Protein AF-A0A9P5AX80-F1 (afdb_monomer_lite)

Radius of gyration: 30.63 Å; chains: 1; bounding box: 39×34×109 Å

pLDDT: mean 76.43, std 23.99, range [33.34, 97.88]

Sequence (107 aa):
MQADEEVGKVAQQTPIAVGKALELFMIQLVTKSADVAKEKGSKRVTAPMLKHVVEADEQWDFLRDIVGRVENEKEGSRSKAKQESSSEEEIEEPKKITRGGRRKKAQ

InterPro domains:
  IPR003958 Transcription factor CBF/NF-Y/archaeal histone domain [PF00808] (1-53)
  IPR009072 Histone-fold [G3DSA:1.10.20.10] (1-69)
  IPR009072 Histone-fold [SSF47113] (1-69)
  IPR050568 Transcription/DNA replication regulator [PTHR10252] (1-85)

Secondary structure (DSSP, 8-state):
-TTSTT-----TTHHHHHHHHHHHHHHHHHHHHHHHHHHTT-SS--HHHHHHHHHH-GGGGGGHHHHTTSPPP-TT-------------------------------

Foldseek 3Di:
DVVDPPDDDDDPCVVVVVVVVVVVVVVVLVVQQVVLCVVVVHPDRDLLSSQVVLVVDVVNVVCNVVSVPPDHPPPPPPPDPDDDDPDDDDDDDDDDDDDDDDDDDDD

Structure (mmCIF, N/CA/C/O backbone):
data_AF-A0A9P5AX80-F1
#
_entry.id   AF-A0A9P5AX80-F1
#
loop_
_atom_site.group_PDB
_atom_site.id
_atom_site.type_symbol
_atom_site.label_atom_id
_atom_site.label_alt_id
_atom_site.label_comp_id
_atom_site.label_asym_id
_atom_site.label_entity_id
_atom_site.label_seq_id
_atom_site.pdbx_PDB_ins_code
_atom_site.Cartn_x
_atom_site.Cartn_y
_atom_site.Cartn_z
_atom_site.occupancy
_atom_site.B_iso_or_equiv
_atom_site.auth_seq_id
_atom_site.auth_comp_id
_atom_site.auth_asym_id
_atom_site.auth_atom_id
_atom_site.pdbx_PDB_model_num
ATOM 1 N N . MET A 1 1 ? 12.533 -9.379 -10.166 1.00 65.12 1 MET A N 1
ATOM 2 C CA . MET A 1 1 ? 12.874 -8.891 -11.518 1.00 65.12 1 MET A CA 1
ATOM 3 C C . MET A 1 1 ? 13.641 -9.949 -12.291 1.00 65.12 1 MET A C 1
ATOM 5 O O . MET A 1 1 ? 13.025 -10.537 -13.141 1.00 65.12 1 MET A O 1
ATOM 9 N N . GLN A 1 2 ? 14.897 -10.297 -11.982 1.00 72.25 2 GLN A N 1
ATOM 10 C CA . GLN A 1 2 ? 15.606 -11.338 -12.766 1.00 72.25 2 GLN A CA 1
ATOM 11 C C . GLN A 1 2 ? 15.152 -12.792 -12.526 1.00 72.25 2 GLN A C 1
ATOM 13 O O . GLN A 1 2 ? 15.578 -13.684 -13.245 1.00 72.25 2 GLN A O 1
ATOM 18 N N . ALA A 1 3 ? 14.317 -13.037 -11.512 1.00 70.50 3 ALA A N 1
ATOM 19 C CA . ALA A 1 3 ? 13.665 -14.333 -11.298 1.00 70.50 3 ALA A CA 1
ATOM 20 C C . ALA A 1 3 ? 12.413 -14.529 -12.176 1.00 70.50 3 ALA A C 1
ATOM 22 O O . ALA A 1 3 ? 11.794 -15.584 -12.121 1.00 70.50 3 ALA A O 1
ATOM 23 N N . ASP A 1 4 ? 12.020 -13.495 -12.919 1.00 77.25 4 ASP A N 1
ATOM 24 C CA . ASP A 1 4 ? 10.947 -13.546 -13.901 1.00 77.25 4 ASP A CA 1
ATOM 25 C C . ASP A 1 4 ? 11.581 -13.874 -15.257 1.00 77.25 4 ASP A C 1
ATOM 27 O O . ASP A 1 4 ? 12.477 -13.154 -15.710 1.00 77.25 4 ASP A O 1
ATOM 31 N N . GLU A 1 5 ? 11.166 -14.989 -15.859 1.00 74.69 5 GLU A N 1
ATOM 32 C CA . GLU A 1 5 ? 11.746 -15.516 -17.100 1.00 74.69 5 GLU A CA 1
ATOM 33 C C . GLU A 1 5 ? 11.559 -14.556 -18.289 1.00 74.69 5 GLU A C 1
ATOM 35 O O . GLU A 1 5 ? 12.311 -14.630 -19.262 1.00 74.69 5 GLU A O 1
ATOM 40 N N . GLU A 1 6 ? 10.626 -13.601 -18.193 1.00 72.44 6 GLU A N 1
ATOM 41 C CA . GLU A 1 6 ? 10.378 -12.586 -19.221 1.00 72.44 6 GLU A CA 1
ATOM 42 C C . GLU A 1 6 ? 11.305 -11.359 -19.105 1.00 72.44 6 GLU A C 1
ATOM 44 O O . GLU A 1 6 ? 11.347 -10.503 -19.997 1.00 72.44 6 GLU A O 1
ATOM 49 N N . VAL A 1 7 ? 12.093 -11.244 -18.030 1.00 74.94 7 VAL A N 1
ATOM 50 C CA . VAL A 1 7 ? 12.953 -10.076 -17.796 1.00 74.94 7 VAL A CA 1
ATOM 51 C C . VAL A 1 7 ? 14.323 -10.256 -18.456 1.00 74.94 7 VAL A C 1
ATOM 53 O O . VAL A 1 7 ? 15.207 -10.951 -17.960 1.00 74.94 7 VAL A O 1
ATOM 56 N N . GLY A 1 8 ? 14.520 -9.554 -19.576 1.00 80.06 8 GLY A N 1
ATOM 57 C CA . GLY A 1 8 ? 15.796 -9.473 -20.294 1.00 80.06 8 GLY A CA 1
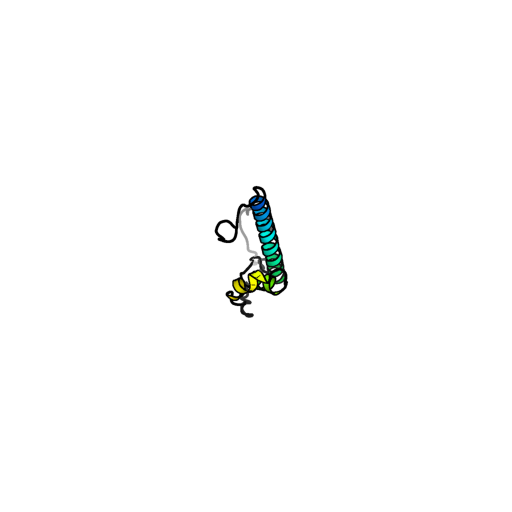ATOM 58 C C . GLY A 1 8 ? 16.859 -8.588 -19.618 1.00 80.06 8 GLY A C 1
ATOM 59 O O . GLY A 1 8 ? 16.860 -8.347 -18.410 1.00 80.06 8 GLY A O 1
ATOM 60 N N . LYS A 1 9 ? 17.807 -8.063 -20.411 1.00 83.12 9 LYS A N 1
ATOM 61 C CA . LYS A 1 9 ? 18.862 -7.167 -19.900 1.00 83.12 9 LYS A CA 1
ATOM 62 C C . LYS A 1 9 ? 18.249 -5.872 -19.351 1.00 83.12 9 LYS A C 1
ATOM 64 O O . LYS A 1 9 ? 17.754 -5.044 -20.108 1.00 83.12 9 LYS A O 1
ATOM 69 N N . VAL A 1 10 ? 18.334 -5.686 -18.038 1.00 83.00 10 VAL A N 1
ATOM 70 C CA . VAL A 1 10 ? 17.896 -4.471 -17.338 1.00 83.00 10 VAL A CA 1
ATOM 71 C C . VAL A 1 10 ? 19.003 -3.420 -17.295 1.00 83.00 10 VAL A C 1
ATOM 73 O O . VAL A 1 10 ? 20.182 -3.742 -17.129 1.00 83.00 10 VAL A O 1
ATOM 76 N N . ALA A 1 11 ? 18.622 -2.148 -17.422 1.00 87.62 11 ALA A N 1
ATOM 77 C CA . ALA A 1 11 ? 19.544 -1.036 -17.228 1.00 87.62 11 ALA A CA 1
ATOM 78 C C . ALA A 1 11 ? 20.051 -1.008 -15.776 1.00 87.62 11 ALA A C 1
ATOM 80 O O . ALA A 1 11 ? 19.312 -1.323 -14.842 1.00 87.62 11 ALA A O 1
ATOM 81 N N . GLN A 1 12 ? 21.297 -0.570 -15.564 1.00 86.38 12 GLN A N 1
ATOM 82 C CA . GLN A 1 12 ? 21.897 -0.531 -14.221 1.00 86.38 12 GLN A CA 1
ATOM 83 C C . GLN A 1 12 ? 21.116 0.331 -13.218 1.00 86.38 12 GLN A C 1
ATOM 85 O O . GLN A 1 12 ? 21.149 0.050 -12.026 1.00 86.38 12 GLN A O 1
ATOM 90 N N . GLN A 1 13 ? 20.405 1.361 -13.683 1.00 90.31 13 GLN A N 1
ATOM 91 C CA . GLN A 1 13 ? 19.616 2.242 -12.815 1.00 90.31 13 GLN A CA 1
ATOM 92 C C . GLN A 1 13 ? 18.268 1.638 -12.395 1.00 90.31 13 GLN A C 1
ATOM 94 O O . GLN A 1 13 ? 17.675 2.079 -11.412 1.00 90.31 13 GLN A O 1
ATOM 99 N N . THR A 1 14 ? 17.778 0.612 -13.099 1.00 90.88 14 THR A N 1
ATOM 100 C CA . THR A 1 14 ? 16.455 0.021 -12.852 1.00 90.88 14 THR A CA 1
ATOM 101 C C . THR A 1 14 ? 16.305 -0.532 -11.428 1.00 90.88 14 THR A C 1
ATOM 103 O O . THR A 1 14 ? 15.325 -0.176 -10.775 1.00 90.88 14 THR A O 1
ATOM 106 N N . PRO A 1 15 ? 17.250 -1.321 -10.874 1.00 89.88 15 PRO A N 1
ATOM 107 C CA . PRO A 1 15 ? 17.127 -1.820 -9.503 1.00 89.88 15 PRO A CA 1
ATOM 108 C C . PRO A 1 15 ? 17.102 -0.703 -8.454 1.00 89.88 15 PRO A C 1
ATOM 110 O O . PRO A 1 15 ? 16.387 -0.814 -7.462 1.00 89.88 15 PRO A O 1
ATOM 113 N N . ILE A 1 16 ? 17.846 0.385 -8.685 1.00 91.31 16 ILE A N 1
ATOM 114 C CA . ILE A 1 16 ? 17.917 1.529 -7.766 1.00 91.31 16 ILE A CA 1
ATOM 115 C C . ILE A 1 16 ? 16.563 2.242 -7.718 1.00 91.31 16 ILE A C 1
ATOM 117 O O . ILE A 1 16 ? 16.017 2.475 -6.638 1.00 91.31 16 ILE A O 1
ATOM 121 N N . ALA A 1 17 ? 15.989 2.536 -8.887 1.00 94.12 17 ALA A N 1
ATOM 122 C CA . ALA A 1 17 ? 14.685 3.180 -8.985 1.00 94.12 17 ALA A CA 1
ATOM 123 C C . ALA A 1 17 ? 13.569 2.316 -8.377 1.00 94.12 17 ALA A C 1
ATOM 125 O O . ALA A 1 17 ? 12.752 2.820 -7.609 1.00 94.12 17 ALA A O 1
ATOM 126 N N . VAL A 1 18 ? 13.568 1.008 -8.658 1.00 94.12 18 VAL A N 1
ATOM 127 C CA . VAL A 1 18 ? 12.590 0.069 -8.087 1.00 94.12 18 VAL A CA 1
ATOM 128 C C . VAL A 1 18 ? 12.740 -0.027 -6.570 1.00 94.12 18 VAL A C 1
ATOM 130 O O . VAL A 1 18 ? 11.738 0.011 -5.861 1.00 94.12 18 VAL A O 1
ATOM 133 N N . GLY A 1 19 ? 13.970 -0.072 -6.050 1.00 95.88 19 GLY A N 1
ATOM 134 C CA . GLY A 1 19 ? 14.222 -0.041 -4.609 1.00 95.88 19 GLY A CA 1
ATOM 135 C C . GLY A 1 19 ? 13.639 1.208 -3.946 1.00 95.88 19 GLY A C 1
ATOM 136 O O . GLY A 1 19 ? 12.954 1.104 -2.929 1.00 95.88 19 GLY A O 1
ATOM 137 N N . LYS A 1 20 ? 13.822 2.383 -4.562 1.00 97.25 20 LYS A N 1
ATOM 138 C CA . LYS A 1 20 ? 13.247 3.627 -4.036 1.00 97.25 20 LYS A CA 1
ATOM 139 C C . LYS A 1 20 ? 11.723 3.663 -4.139 1.00 97.25 20 LYS A C 1
ATOM 141 O O . LYS A 1 20 ? 11.065 4.133 -3.213 1.00 97.25 20 LYS A O 1
ATOM 146 N N . ALA A 1 21 ? 11.154 3.150 -5.228 1.00 96.44 21 ALA A N 1
ATOM 147 C CA . ALA A 1 21 ? 9.708 3.035 -5.382 1.00 96.44 21 ALA A CA 1
ATOM 148 C C . ALA A 1 21 ? 9.099 2.122 -4.307 1.00 96.44 21 ALA A C 1
ATOM 150 O O . ALA A 1 21 ? 8.087 2.484 -3.716 1.00 96.44 21 ALA A O 1
ATOM 151 N N . LEU A 1 22 ? 9.746 0.993 -3.993 1.00 96.88 22 LEU A N 1
ATOM 152 C CA . LEU A 1 22 ? 9.318 0.092 -2.918 1.00 96.88 22 LEU A CA 1
ATOM 153 C C . LEU A 1 22 ? 9.375 0.761 -1.541 1.00 96.88 22 LEU A C 1
ATOM 155 O O . LEU A 1 22 ? 8.464 0.580 -0.737 1.00 96.88 22 LEU A O 1
ATOM 159 N N . GLU A 1 23 ? 10.405 1.563 -1.272 1.00 97.19 23 GLU A N 1
ATOM 160 C CA . GLU A 1 23 ? 10.499 2.336 -0.030 1.00 97.19 23 GLU A CA 1
ATOM 161 C C . GLU A 1 23 ? 9.329 3.325 0.101 1.00 97.19 23 GLU A C 1
ATOM 163 O O . GLU A 1 23 ? 8.633 3.336 1.117 1.00 97.19 23 GLU A O 1
ATOM 168 N N . LEU A 1 24 ? 9.065 4.113 -0.947 1.00 97.69 24 LEU A N 1
ATOM 169 C CA . LEU A 1 24 ? 7.952 5.068 -0.965 1.00 97.69 24 LEU A CA 1
ATOM 170 C C . LEU A 1 24 ? 6.592 4.366 -0.871 1.00 97.69 24 LEU A C 1
ATOM 172 O O . LEU A 1 24 ? 5.707 4.840 -0.160 1.00 97.69 24 LEU A O 1
ATOM 176 N N . PHE A 1 25 ? 6.441 3.222 -1.535 1.00 96.75 25 PHE A N 1
ATOM 177 C CA . PHE A 1 25 ? 5.248 2.386 -1.461 1.00 96.75 25 PHE A CA 1
ATOM 178 C C . PHE A 1 25 ? 4.973 1.914 -0.024 1.00 96.75 25 PHE A C 1
ATOM 180 O O . PHE A 1 25 ? 3.860 2.088 0.476 1.00 96.75 25 PHE A O 1
ATOM 187 N N . MET A 1 26 ? 5.990 1.398 0.677 1.00 97.31 26 MET A N 1
ATOM 188 C CA . MET A 1 26 ? 5.854 0.963 2.073 1.00 97.31 26 MET A CA 1
ATOM 189 C C . MET A 1 26 ? 5.497 2.128 3.000 1.00 97.31 26 MET A C 1
ATOM 191 O O . MET A 1 26 ? 4.619 1.985 3.852 1.00 97.31 26 MET A O 1
ATOM 195 N N . ILE A 1 27 ? 6.125 3.295 2.812 1.00 97.81 27 ILE A N 1
ATOM 196 C CA . ILE A 1 27 ? 5.797 4.508 3.575 1.00 97.81 27 ILE A CA 1
ATOM 197 C C . ILE A 1 27 ? 4.324 4.874 3.383 1.00 97.81 27 ILE A C 1
ATOM 199 O O . ILE A 1 27 ? 3.625 5.104 4.370 1.00 97.81 27 ILE A O 1
ATOM 203 N N . GLN A 1 28 ? 3.832 4.907 2.143 1.00 97.25 28 GLN A N 1
ATOM 204 C CA . GLN A 1 28 ? 2.445 5.283 1.859 1.00 97.25 28 GLN A CA 1
ATOM 205 C C . GLN A 1 28 ? 1.447 4.302 2.476 1.00 97.25 28 GLN A C 1
ATOM 207 O O . GLN A 1 28 ? 0.501 4.734 3.138 1.00 97.25 28 GLN A O 1
ATOM 212 N N . LEU A 1 29 ? 1.675 2.995 2.314 1.00 96.50 29 LEU A N 1
ATOM 213 C CA . LEU A 1 29 ? 0.779 1.965 2.838 1.00 96.50 29 LEU A CA 1
ATOM 214 C C . LEU A 1 29 ? 0.698 2.010 4.370 1.00 96.50 29 LEU A C 1
ATOM 216 O O . LEU A 1 29 ? -0.396 1.998 4.942 1.00 96.50 29 LEU A O 1
ATOM 220 N N . VAL A 1 30 ? 1.850 2.103 5.042 1.00 96.44 30 VAL A N 1
ATOM 221 C CA . VAL A 1 30 ? 1.917 2.166 6.509 1.00 96.44 30 VAL A CA 1
ATOM 222 C C . VAL A 1 30 ? 1.324 3.471 7.031 1.00 96.44 30 VAL A C 1
ATOM 224 O O . VAL A 1 30 ? 0.590 3.439 8.014 1.00 96.44 30 VAL A O 1
ATOM 227 N N . THR A 1 31 ? 1.583 4.603 6.370 1.00 97.88 31 THR A N 1
ATOM 228 C CA . THR A 1 31 ? 1.044 5.910 6.783 1.00 97.88 31 THR A CA 1
ATOM 229 C C . THR A 1 31 ? -0.480 5.922 6.709 1.00 97.88 31 THR A C 1
ATOM 231 O O . THR A 1 31 ? -1.123 6.190 7.720 1.00 97.88 31 THR A O 1
ATOM 234 N N . LYS A 1 32 ? -1.065 5.519 5.570 1.00 97.31 32 LYS A N 1
ATOM 235 C CA . LYS A 1 32 ? -2.528 5.421 5.427 1.00 97.31 32 LYS A CA 1
ATOM 236 C C . LYS A 1 32 ? -3.134 4.469 6.466 1.00 97.31 32 LYS A C 1
ATOM 238 O O . LYS A 1 32 ? -4.146 4.780 7.085 1.00 97.31 32 LYS A O 1
ATOM 243 N N . SER A 1 33 ? -2.483 3.333 6.721 1.00 96.62 33 SER A N 1
ATOM 244 C CA . SER A 1 33 ? -2.953 2.364 7.725 1.00 96.62 33 SER A CA 1
ATOM 245 C C . SER A 1 33 ? -2.853 2.900 9.156 1.00 96.62 33 SER A C 1
ATOM 247 O O . SER A 1 33 ? -3.692 2.586 10.000 1.00 96.62 33 SER A O 1
ATOM 249 N N . ALA A 1 34 ? -1.842 3.723 9.444 1.00 97.62 34 ALA A N 1
ATOM 250 C CA . ALA A 1 34 ? -1.697 4.406 10.722 1.00 97.62 34 ALA A CA 1
ATOM 251 C C . ALA A 1 34 ? -2.771 5.478 10.926 1.00 97.62 34 ALA A C 1
ATOM 253 O O . ALA A 1 34 ? -3.227 5.653 12.053 1.00 97.62 34 ALA A O 1
ATOM 254 N N . ASP A 1 35 ? -3.204 6.162 9.870 1.00 97.75 35 ASP A N 1
ATOM 255 C CA . ASP A 1 35 ? -4.297 7.130 9.963 1.00 97.75 35 ASP A CA 1
ATOM 256 C C . ASP A 1 35 ? -5.627 6.431 10.282 1.00 97.75 35 ASP A C 1
ATOM 258 O O . ASP A 1 35 ? -6.287 6.811 11.249 1.00 97.75 35 ASP A O 1
ATOM 262 N N . VAL A 1 36 ? -5.921 5.298 9.632 1.00 96.31 36 VAL A N 1
ATOM 263 C CA . VAL A 1 36 ? -7.062 4.433 10.001 1.00 96.31 36 VAL A CA 1
ATOM 264 C C . VAL A 1 36 ? -6.962 3.954 11.457 1.00 96.31 36 VAL A C 1
ATOM 266 O O . VAL A 1 36 ? -7.957 3.913 12.185 1.00 96.31 36 VAL A O 1
ATOM 269 N N . ALA A 1 37 ? -5.760 3.600 11.927 1.00 96.81 37 ALA A N 1
ATOM 270 C CA . ALA A 1 37 ? -5.555 3.207 13.320 1.00 96.81 37 ALA A CA 1
ATOM 271 C C . ALA A 1 37 ? -5.877 4.353 14.292 1.00 96.81 37 ALA A C 1
ATOM 273 O O . ALA A 1 37 ? -6.568 4.124 15.287 1.00 96.81 37 ALA A O 1
ATOM 274 N N . LYS A 1 38 ? -5.427 5.581 13.992 1.00 97.19 38 LYS A N 1
A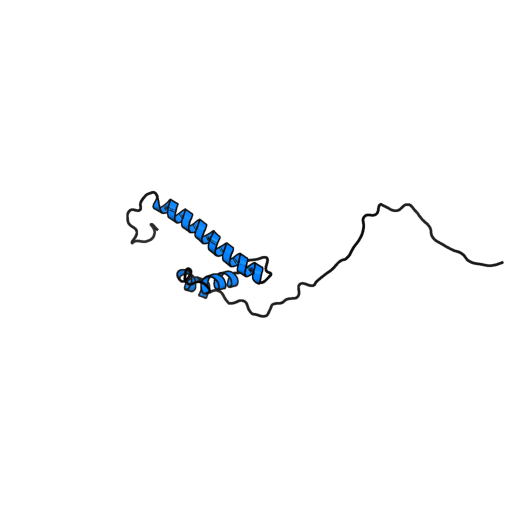TOM 275 C CA . LYS A 1 38 ? -5.716 6.779 14.799 1.00 97.19 38 LYS A CA 1
ATOM 276 C C . LYS A 1 38 ? -7.211 7.083 14.838 1.00 97.19 38 LYS A C 1
ATOM 278 O O . LYS A 1 38 ? -7.729 7.341 15.921 1.00 97.19 38 LYS A O 1
ATOM 283 N N . GLU A 1 39 ? -7.902 7.003 13.702 1.00 95.81 39 GLU A N 1
ATOM 284 C CA . GLU A 1 39 ? -9.358 7.201 13.612 1.00 95.81 39 GLU A CA 1
ATOM 285 C C . GLU A 1 39 ? -10.127 6.202 14.486 1.00 95.81 39 GLU A C 1
ATOM 287 O O . GLU A 1 39 ? -11.101 6.557 15.149 1.00 95.81 39 GLU A O 1
ATOM 292 N N . LYS A 1 40 ? -9.634 4.962 14.574 1.00 94.00 40 LYS A N 1
ATOM 293 C CA . LYS A 1 40 ? -10.169 3.916 15.458 1.00 94.00 40 LYS A CA 1
ATOM 294 C C . LYS A 1 40 ? -9.693 4.018 16.916 1.00 94.00 40 LYS A C 1
ATOM 296 O O . LYS A 1 40 ? -10.011 3.143 17.722 1.00 94.00 40 LYS A O 1
ATOM 301 N N . GLY A 1 41 ? -8.917 5.042 17.279 1.00 95.62 41 GLY A N 1
ATOM 302 C CA . GLY A 1 41 ? -8.355 5.213 18.624 1.00 95.62 41 GLY A CA 1
ATOM 303 C C . GLY A 1 41 ? -7.284 4.178 19.000 1.00 95.62 41 GLY A C 1
ATOM 304 O O . GLY A 1 41 ? -7.000 3.975 20.181 1.00 95.62 41 GLY A O 1
ATOM 305 N N . SER A 1 42 ? -6.687 3.505 18.016 1.00 95.56 42 SER A N 1
ATOM 306 C CA . SER A 1 42 ? -5.640 2.504 18.208 1.00 95.56 42 SER A CA 1
ATOM 307 C C . SER A 1 42 ? -4.244 3.114 18.082 1.00 95.56 42 SER A C 1
ATOM 309 O O . SER A 1 42 ? -3.954 3.893 17.178 1.00 95.56 42 SER A O 1
ATOM 311 N N . LYS A 1 43 ? -3.326 2.684 18.954 1.00 95.75 43 LYS A N 1
ATOM 312 C CA . LYS A 1 43 ? -1.882 2.977 18.844 1.00 95.75 43 LYS A CA 1
ATOM 313 C C . LYS A 1 43 ? -1.126 1.948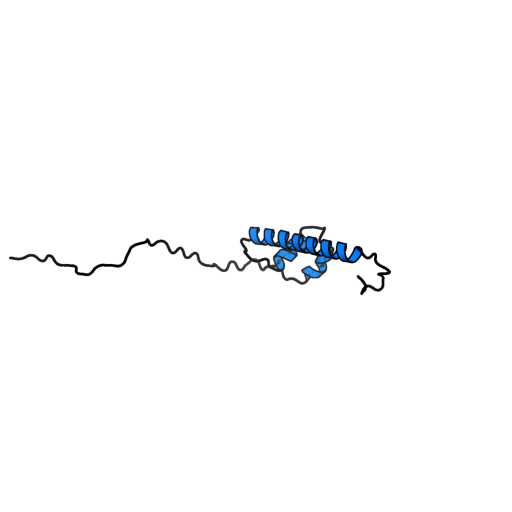 17.994 1.00 95.75 43 LYS A C 1
ATOM 315 O O . LYS A 1 43 ? 0.095 2.017 17.889 1.00 95.75 43 LYS A O 1
ATOM 320 N N . ARG A 1 44 ? -1.828 0.945 17.460 1.00 95.62 44 ARG A N 1
ATOM 321 C CA . ARG A 1 44 ? -1.259 -0.169 16.694 1.00 95.62 44 ARG A CA 1
ATOM 322 C C . ARG A 1 44 ? -2.013 -0.345 15.387 1.00 95.62 44 ARG A C 1
ATOM 324 O O . ARG A 1 44 ? -3.241 -0.388 15.387 1.00 95.62 44 ARG A O 1
ATOM 331 N N . VAL A 1 45 ? -1.259 -0.505 14.308 1.00 95.62 45 VAL A N 1
ATOM 332 C CA . VAL A 1 45 ? -1.792 -0.902 13.007 1.00 95.62 45 VAL A CA 1
ATOM 333 C C . VAL A 1 45 ? -2.044 -2.411 13.017 1.00 95.62 45 VAL A C 1
ATOM 335 O O . VAL A 1 45 ? -1.161 -3.183 13.392 1.00 95.62 45 VAL A O 1
ATOM 338 N N . THR A 1 46 ? -3.250 -2.828 12.633 1.00 95.44 46 THR A N 1
ATOM 339 C CA . THR A 1 46 ? -3.660 -4.238 12.549 1.00 95.44 46 THR A CA 1
ATOM 340 C C . THR A 1 46 ? -3.815 -4.664 11.086 1.00 95.44 46 THR A C 1
ATOM 342 O O . THR A 1 46 ? -4.014 -3.831 10.203 1.00 95.44 46 THR A O 1
ATOM 345 N N . ALA A 1 47 ? -3.748 -5.969 10.805 1.00 94.88 47 ALA A N 1
ATOM 346 C CA . ALA A 1 47 ? -3.952 -6.479 9.445 1.00 94.88 47 ALA A CA 1
ATOM 347 C C . ALA A 1 47 ? -5.319 -6.074 8.838 1.00 94.88 47 ALA A C 1
ATOM 349 O O . ALA A 1 47 ? -5.349 -5.691 7.668 1.00 94.88 47 ALA A O 1
ATOM 350 N N . PRO A 1 48 ? -6.433 -6.049 9.601 1.00 95.56 48 PRO A N 1
ATOM 351 C CA . PRO A 1 48 ? -7.712 -5.563 9.082 1.00 95.56 48 PRO A CA 1
ATOM 352 C C . PRO A 1 48 ? -7.716 -4.067 8.729 1.00 95.56 48 PRO A C 1
ATOM 354 O O . PRO A 1 48 ? -8.442 -3.660 7.826 1.00 95.56 48 PRO A O 1
ATOM 357 N N . MET A 1 49 ? -6.888 -3.239 9.379 1.00 95.25 49 MET A N 1
ATOM 358 C CA . MET A 1 49 ? -6.714 -1.832 8.984 1.00 95.25 49 MET A CA 1
ATOM 359 C C . MET A 1 49 ? -5.989 -1.706 7.641 1.00 95.25 49 MET A C 1
ATOM 361 O O . MET A 1 49 ? -6.406 -0.899 6.815 1.00 95.25 49 MET A O 1
ATOM 365 N N . LEU A 1 50 ? -4.962 -2.528 7.383 1.00 95.75 50 LEU A N 1
ATOM 366 C CA . LEU A 1 50 ? -4.320 -2.572 6.060 1.00 95.75 50 LEU A CA 1
ATOM 367 C C . LEU A 1 50 ? -5.317 -2.999 4.983 1.00 95.75 50 LEU A C 1
ATOM 369 O O . LEU A 1 50 ? -5.370 -2.384 3.921 1.00 95.75 50 LEU A O 1
ATOM 373 N N . LYS A 1 51 ? -6.121 -4.032 5.266 1.00 96.12 51 LYS A N 1
ATOM 374 C CA . LYS A 1 51 ? -7.172 -4.488 4.351 1.00 96.12 51 LYS A CA 1
ATOM 375 C C . LYS A 1 51 ? -8.135 -3.353 4.007 1.00 96.12 51 LYS A C 1
ATOM 377 O O . LYS A 1 51 ? -8.403 -3.137 2.833 1.00 96.12 51 LYS A O 1
ATOM 382 N N . HIS A 1 52 ? -8.571 -2.582 5.004 1.00 95.31 52 HIS A N 1
ATOM 383 C CA . HIS A 1 52 ? -9.434 -1.424 4.782 1.00 95.31 52 HIS A CA 1
ATOM 384 C C . HIS A 1 52 ? -8.802 -0.382 3.844 1.00 95.31 52 HIS A C 1
ATOM 386 O O . HIS A 1 52 ? -9.464 0.072 2.917 1.00 95.31 52 HIS A O 1
ATOM 392 N N . VAL A 1 53 ? -7.521 -0.042 4.037 1.00 96.19 53 VAL A N 1
ATOM 393 C CA . VAL A 1 53 ? -6.803 0.899 3.154 1.00 96.19 53 VAL A CA 1
ATOM 394 C C . VAL A 1 53 ? -6.743 0.388 1.716 1.00 96.19 53 VAL A C 1
ATOM 396 O O . VAL A 1 53 ? -7.005 1.148 0.789 1.00 96.19 53 VAL A O 1
ATOM 399 N N . VAL A 1 54 ? -6.407 -0.892 1.535 1.00 96.94 54 VAL A N 1
ATOM 400 C CA . VAL A 1 54 ? -6.321 -1.525 0.212 1.00 96.94 54 VAL A CA 1
ATOM 401 C C . VAL A 1 54 ? -7.685 -1.568 -0.473 1.00 96.94 54 VAL A C 1
ATOM 403 O O . VAL A 1 54 ? -7.786 -1.361 -1.679 1.00 96.94 54 VAL A O 1
ATOM 406 N N . GLU A 1 55 ? -8.749 -1.830 0.283 1.00 95.75 55 GLU A N 1
ATOM 407 C CA . GLU A 1 55 ? -10.089 -1.933 -0.282 1.00 95.75 55 GLU A CA 1
ATOM 408 C C . GLU A 1 55 ? -10.689 -0.571 -0.652 1.00 95.75 55 GLU A C 1
ATOM 410 O O . GLU A 1 55 ? -11.448 -0.499 -1.623 1.00 95.75 55 GLU A O 1
ATOM 415 N N . ALA A 1 56 ? -10.318 0.489 0.072 1.00 95.38 56 ALA A N 1
ATOM 416 C CA . ALA A 1 56 ? -10.869 1.836 -0.067 1.00 95.38 56 ALA A CA 1
ATOM 417 C C . ALA A 1 56 ? -10.373 2.621 -1.296 1.00 95.38 56 ALA A C 1
ATOM 419 O O . ALA A 1 56 ? -11.005 3.605 -1.673 1.00 95.38 56 ALA A O 1
ATOM 420 N N . ASP A 1 57 ? -9.256 2.225 -1.908 1.00 94.44 57 ASP A N 1
ATOM 421 C CA . ASP A 1 57 ? -8.604 2.978 -2.985 1.00 94.44 57 ASP A CA 1
ATOM 422 C C . ASP A 1 57 ? -8.226 2.028 -4.140 1.00 94.44 57 ASP A C 1
ATOM 424 O O . ASP A 1 57 ? -7.587 0.992 -3.942 1.00 94.44 57 ASP A O 1
ATOM 428 N N . GLU A 1 58 ? -8.672 2.347 -5.359 1.00 94.62 58 GLU A N 1
ATOM 429 C CA . GLU A 1 58 ? -8.453 1.521 -6.557 1.00 94.62 58 GLU A CA 1
ATOM 430 C C . GLU A 1 58 ? -6.972 1.405 -6.928 1.00 94.62 58 GLU A C 1
ATOM 432 O O . GLU A 1 58 ? -6.569 0.386 -7.478 1.00 94.62 58 GLU A O 1
ATOM 437 N N . GLN A 1 59 ? -6.130 2.369 -6.535 1.00 94.75 59 GLN A N 1
ATOM 438 C CA . GLN A 1 59 ? -4.687 2.314 -6.791 1.00 94.75 59 GLN A CA 1
ATOM 439 C C . GLN A 1 59 ? -4.001 1.104 -6.119 1.00 94.75 59 GLN A C 1
ATOM 441 O O . GLN A 1 59 ? -2.862 0.777 -6.449 1.00 94.75 59 GLN A O 1
ATOM 446 N N . TRP A 1 60 ? -4.666 0.445 -5.164 1.00 96.25 60 TRP A N 1
ATOM 447 C CA . TRP A 1 60 ? -4.157 -0.724 -4.437 1.00 96.25 60 TRP A CA 1
ATOM 448 C C . TRP A 1 60 ? -4.809 -2.038 -4.881 1.00 96.25 60 TRP A C 1
ATOM 450 O O . TRP A 1 60 ? -4.668 -3.046 -4.188 1.00 96.25 60 TRP A O 1
ATOM 460 N N . ASP A 1 61 ? -5.532 -2.057 -6.005 1.00 96.00 61 ASP A N 1
ATOM 461 C CA . ASP A 1 61 ? -6.266 -3.236 -6.480 1.00 96.00 61 ASP A CA 1
ATOM 462 C C . ASP A 1 61 ? -5.419 -4.514 -6.581 1.00 96.00 61 ASP A C 1
ATOM 464 O O . ASP A 1 61 ? -5.868 -5.585 -6.171 1.00 96.00 61 ASP A O 1
ATOM 468 N N . PHE A 1 62 ? -4.157 -4.385 -6.977 1.00 96.38 62 PHE A N 1
ATOM 469 C CA . PHE A 1 62 ? -3.180 -5.463 -7.086 1.00 96.38 62 PHE A CA 1
ATOM 470 C C . PHE A 1 62 ? -2.867 -6.165 -5.753 1.00 96.38 62 PHE A C 1
ATOM 472 O O . PHE A 1 62 ? -2.243 -7.226 -5.741 1.00 96.38 62 PHE A O 1
ATOM 479 N N . LEU A 1 63 ? -3.286 -5.595 -4.618 1.00 96.94 63 LEU A N 1
ATOM 480 C CA . LEU A 1 63 ? -3.147 -6.194 -3.290 1.00 96.94 63 LEU A CA 1
ATOM 481 C C . LEU A 1 63 ? -4.425 -6.877 -2.791 1.00 96.94 63 LEU A C 1
ATOM 483 O O . LEU A 1 63 ? -4.365 -7.551 -1.760 1.00 96.94 63 LEU A O 1
ATOM 487 N N . ARG A 1 64 ? -5.572 -6.729 -3.472 1.00 94.94 64 ARG A N 1
ATOM 488 C CA . ARG A 1 64 ? -6.880 -7.219 -2.987 1.00 94.94 64 ARG A CA 1
ATOM 489 C C . ARG A 1 64 ? -6.886 -8.728 -2.759 1.00 94.94 64 ARG A C 1
ATOM 491 O O . ARG A 1 64 ? -7.323 -9.180 -1.703 1.00 94.94 64 ARG A O 1
ATOM 498 N N . ASP A 1 65 ? -6.289 -9.492 -3.667 1.00 95.75 65 ASP A N 1
ATOM 499 C CA . ASP A 1 65 ? -6.177 -10.950 -3.533 1.00 95.75 65 ASP A CA 1
ATOM 500 C C . ASP A 1 65 ? -5.292 -11.371 -2.349 1.00 95.75 65 ASP A C 1
ATOM 502 O O . ASP A 1 65 ? -5.516 -12.407 -1.715 1.00 95.75 65 ASP A O 1
ATOM 506 N N . ILE A 1 66 ? -4.289 -10.554 -2.015 1.00 95.62 66 ILE A N 1
ATOM 507 C CA . ILE A 1 66 ? -3.391 -10.797 -0.883 1.00 95.62 66 ILE A CA 1
ATOM 508 C C . ILE A 1 66 ? -4.128 -10.519 0.430 1.00 95.62 66 ILE A C 1
ATOM 510 O O . ILE A 1 66 ? -4.134 -11.366 1.329 1.00 95.62 66 ILE A O 1
ATOM 514 N N . VAL A 1 67 ? -4.778 -9.356 0.547 1.00 95.50 67 VAL A N 1
ATOM 515 C CA . VAL A 1 67 ? -5.490 -8.964 1.776 1.00 95.50 67 VAL A CA 1
ATOM 516 C C . VAL A 1 67 ? -6.823 -9.688 1.958 1.00 95.50 67 VAL A C 1
ATOM 518 O O . VAL A 1 67 ? -7.322 -9.762 3.079 1.00 95.50 67 VAL A O 1
ATOM 521 N N . GLY A 1 68 ? -7.379 -10.290 0.903 1.00 93.56 68 GLY A N 1
ATOM 522 C CA . GLY A 1 68 ? -8.618 -11.070 0.959 1.00 93.56 68 GLY A CA 1
ATOM 523 C C . GLY A 1 6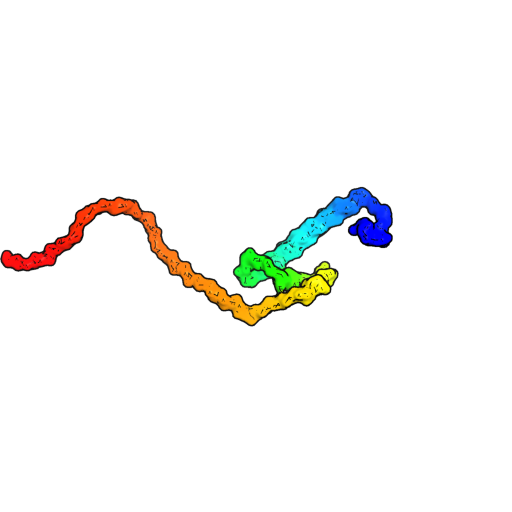8 ? -8.559 -12.249 1.938 1.00 93.56 68 GLY A C 1
ATOM 524 O O . GLY A 1 68 ? -9.587 -12.669 2.461 1.00 93.56 68 GLY A O 1
ATOM 525 N N . ARG A 1 69 ? -7.352 -12.731 2.261 1.00 93.25 69 ARG A N 1
ATOM 526 C CA . ARG A 1 69 ? -7.108 -13.796 3.252 1.00 93.25 69 ARG A CA 1
ATOM 527 C C . ARG A 1 69 ? -7.223 -13.326 4.705 1.00 93.25 69 ARG A C 1
ATOM 529 O O . ARG A 1 69 ? -7.239 -14.154 5.610 1.00 93.25 69 ARG A O 1
ATOM 536 N N . VAL A 1 70 ? -7.248 -12.015 4.942 1.00 94.12 70 VAL A N 1
ATOM 537 C CA . VAL A 1 70 ? -7.346 -11.431 6.282 1.00 94.12 70 VAL A CA 1
ATOM 538 C C . VAL A 1 70 ? -8.813 -11.394 6.708 1.00 94.12 70 VAL A C 1
ATOM 540 O O . VAL A 1 70 ? -9.658 -10.814 6.018 1.00 94.12 70 VAL A O 1
ATOM 543 N N . GLU A 1 71 ? -9.112 -11.996 7.860 1.00 88.69 71 GLU A N 1
ATOM 544 C CA . GLU A 1 71 ? -10.432 -11.906 8.488 1.00 88.69 71 GLU A CA 1
ATOM 545 C C . GLU A 1 71 ? -10.732 -10.463 8.912 1.00 88.69 71 GLU A C 1
ATOM 547 O O . GLU A 1 71 ? -9.866 -9.758 9.433 1.00 88.69 71 GLU A O 1
ATOM 552 N N . ASN A 1 72 ? -11.971 -10.015 8.707 1.00 80.00 72 ASN A N 1
ATOM 553 C CA . ASN A 1 72 ? -12.378 -8.675 9.122 1.00 80.00 72 ASN A CA 1
ATOM 554 C C . ASN A 1 72 ? -12.420 -8.572 10.655 1.00 80.00 72 ASN A C 1
ATOM 556 O O . ASN A 1 72 ? -12.732 -9.541 11.351 1.00 80.00 72 ASN A O 1
ATOM 560 N N . GLU A 1 73 ? -12.137 -7.378 11.187 1.00 71.44 73 GLU A N 1
ATOM 561 C CA . GLU A 1 73 ? -12.319 -7.098 12.614 1.00 71.44 73 GLU A CA 1
ATOM 562 C C . GLU A 1 73 ? -13.770 -7.404 13.012 1.00 71.44 73 GLU A C 1
ATOM 564 O O . GLU A 1 73 ? -14.708 -6.827 12.465 1.00 71.44 73 GLU A O 1
ATOM 569 N N . LYS A 1 74 ? -13.962 -8.317 13.972 1.00 65.00 74 LYS A N 1
ATOM 570 C CA . LYS A 1 74 ? -15.276 -8.544 14.578 1.00 65.00 74 LYS A CA 1
ATOM 571 C C . LYS A 1 74 ? -15.673 -7.271 15.322 1.00 65.00 74 LYS A C 1
ATOM 573 O O . LYS A 1 74 ? -15.033 -6.911 16.314 1.00 65.00 74 LYS A O 1
ATOM 578 N N . GLU A 1 75 ? -16.729 -6.605 14.863 1.00 55.88 75 GLU A N 1
ATOM 579 C CA . GLU A 1 75 ? -17.387 -5.530 15.604 1.00 55.88 75 GLU A CA 1
ATOM 580 C C . GLU A 1 75 ? -17.869 -6.091 16.951 1.00 55.88 75 GLU A C 1
ATOM 582 O O . GLU A 1 75 ? -18.899 -6.752 17.032 1.00 55.88 75 GLU A O 1
ATOM 587 N N . GLY A 1 76 ? -17.094 -5.925 18.025 1.00 53.06 76 GLY A N 1
ATOM 588 C CA . GLY A 1 76 ? -17.523 -6.459 19.319 1.00 53.06 76 GLY A CA 1
ATOM 589 C C . GLY A 1 76 ? -16.525 -6.408 20.463 1.00 53.06 76 GLY A C 1
ATOM 590 O O . GLY A 1 76 ? -16.951 -6.316 21.611 1.00 53.06 76 GLY A O 1
ATOM 591 N N . SER A 1 77 ? -15.214 -6.381 20.219 1.00 48.91 77 SER A N 1
ATOM 592 C CA . SER A 1 77 ? -14.256 -6.342 21.334 1.00 48.91 77 SER A CA 1
ATOM 593 C C . SER A 1 77 ? -13.952 -4.913 21.801 1.00 48.91 77 SER A C 1
ATOM 595 O O . SER A 1 77 ? -12.800 -4.500 21.890 1.00 48.91 77 SER A O 1
ATOM 597 N N . ARG A 1 78 ? -14.996 -4.156 22.178 1.00 55.84 78 ARG A N 1
ATOM 598 C CA . ARG A 1 78 ? -14.855 -3.071 23.169 1.00 55.84 78 ARG A CA 1
ATOM 599 C C . ARG A 1 78 ? -14.687 -3.705 24.551 1.00 55.84 78 ARG A C 1
ATOM 601 O O . ARG A 1 78 ? -15.538 -3.576 25.429 1.00 55.84 78 ARG A O 1
ATOM 608 N N . SER A 1 79 ? -13.584 -4.409 24.767 1.00 48.72 79 SER A N 1
ATOM 609 C CA . SER A 1 79 ? -13.157 -4.746 26.118 1.00 48.72 79 SER A CA 1
ATOM 610 C C . SER A 1 79 ? -12.670 -3.460 26.780 1.00 48.72 79 SER A C 1
ATOM 612 O O . SER A 1 79 ? -11.561 -3.000 26.520 1.00 4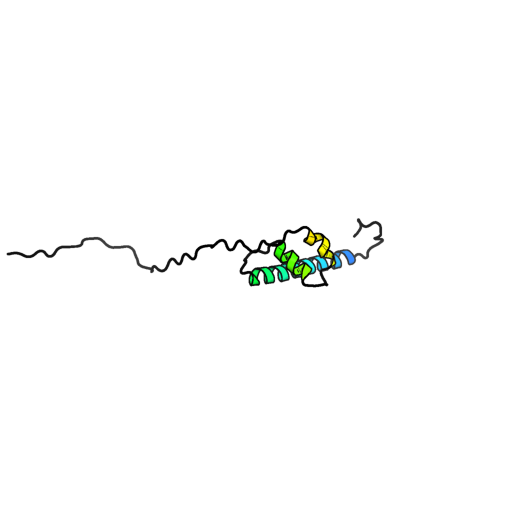8.72 79 SER A O 1
ATOM 614 N N . LYS A 1 80 ? -13.560 -2.872 27.591 1.00 51.44 80 LYS A N 1
ATOM 615 C CA . LYS A 1 80 ? -13.298 -1.910 28.672 1.00 51.44 80 LYS A CA 1
ATOM 616 C C . LYS A 1 80 ? -11.868 -2.053 29.219 1.00 51.44 80 LYS A C 1
ATOM 618 O O . LYS A 1 80 ? -11.632 -2.852 30.122 1.00 51.44 80 LYS A O 1
ATOM 623 N N . ALA A 1 81 ? -10.935 -1.239 28.736 1.00 46.41 81 ALA A N 1
ATOM 624 C CA . ALA A 1 81 ? -9.756 -0.887 29.513 1.00 46.41 81 ALA A CA 1
ATOM 625 C C . ALA A 1 81 ? -10.175 0.284 30.404 1.00 46.41 81 ALA A C 1
ATOM 627 O O . ALA A 1 81 ? -10.302 1.427 29.973 1.00 46.41 81 ALA A O 1
ATOM 628 N N . LYS A 1 82 ? -10.538 -0.106 31.621 1.00 41.97 82 LYS A N 1
ATOM 629 C CA . LYS A 1 82 ? -10.958 0.685 32.767 1.00 41.97 82 LYS A CA 1
ATOM 630 C C . LYS A 1 82 ? -10.170 1.999 32.876 1.00 41.97 82 LYS A C 1
ATOM 632 O O . LYS A 1 82 ? -8.954 2.007 33.021 1.00 41.97 82 LYS A O 1
ATOM 637 N N . GLN A 1 83 ? -10.922 3.091 32.836 1.00 43.72 83 GLN A N 1
ATOM 638 C CA . GLN A 1 83 ? -10.608 4.361 33.469 1.00 43.72 83 GLN A CA 1
ATOM 639 C C . GLN A 1 83 ? -10.211 4.090 34.928 1.00 43.72 83 GLN A C 1
ATOM 641 O O . GLN A 1 83 ? -11.061 3.736 35.741 1.00 43.72 83 GLN A O 1
ATOM 646 N N . GLU A 1 84 ? -8.931 4.231 35.253 1.00 38.53 84 GLU A N 1
ATOM 647 C CA . GLU A 1 84 ? -8.484 4.440 36.627 1.00 38.53 84 GLU A CA 1
ATOM 648 C C . GLU A 1 84 ? -7.817 5.814 36.663 1.00 38.53 84 GLU A C 1
ATOM 650 O O . GLU A 1 84 ? -6.637 6.002 36.382 1.00 38.53 84 GLU A O 1
ATOM 655 N N . SER A 1 85 ? -8.673 6.805 36.905 1.00 39.12 85 SER A N 1
ATOM 656 C CA . SER A 1 85 ? -8.285 8.059 37.525 1.00 39.12 85 SER A CA 1
ATOM 657 C C . SER A 1 85 ? -7.736 7.705 38.908 1.00 39.12 85 SER A C 1
ATOM 659 O O . SER A 1 85 ? -8.487 7.244 39.762 1.00 39.12 85 SER A O 1
ATOM 661 N N . SER A 1 86 ? -6.430 7.871 39.102 1.00 33.34 86 SER A N 1
ATOM 662 C CA . SER A 1 86 ? -5.852 8.076 40.427 1.00 33.34 86 SER A CA 1
ATOM 663 C C . SER A 1 86 ? -5.426 9.534 40.474 1.00 33.34 86 SER A C 1
ATOM 665 O O . SER A 1 86 ? -4.396 9.916 39.925 1.00 33.34 86 SER A O 1
ATOM 667 N N . SER A 1 87 ? -6.318 10.347 41.023 1.00 36.31 87 SER A N 1
ATOM 668 C CA . SER A 1 87 ? -6.080 11.713 41.475 1.00 36.31 87 SER A CA 1
ATOM 669 C C . SER A 1 87 ? -4.917 11.790 42.469 1.00 36.31 87 SER A C 1
ATOM 671 O O . SER A 1 87 ? -4.787 10.886 43.288 1.00 36.31 87 SER A O 1
ATOM 673 N N . GLU A 1 88 ? -4.170 12.895 42.367 1.00 38.69 88 GLU A N 1
ATOM 674 C CA . GLU A 1 88 ? -3.457 13.660 43.403 1.00 38.69 88 GLU A CA 1
ATOM 675 C C . GLU A 1 88 ? -2.584 12.950 44.456 1.00 38.69 88 GLU A C 1
ATOM 677 O O . GLU A 1 88 ? -3.062 12.111 45.205 1.00 38.69 88 GLU A O 1
ATOM 682 N N . GLU A 1 89 ? -1.327 13.396 44.579 1.00 36.41 89 GLU A N 1
ATOM 683 C CA . GLU A 1 89 ? -0.727 13.925 45.828 1.00 36.41 89 GLU A CA 1
ATOM 684 C C . GLU A 1 89 ? 0.717 14.372 45.505 1.00 36.41 89 GLU A C 1
ATOM 686 O O . GLU A 1 89 ? 1.552 13.593 45.050 1.00 36.41 89 GLU A O 1
ATOM 691 N N . GLU A 1 90 ? 0.943 15.677 45.353 1.00 39.00 90 GLU A N 1
ATOM 692 C CA . GLU A 1 90 ? 1.418 16.601 46.397 1.00 39.00 90 GLU A CA 1
ATOM 693 C C . GLU A 1 90 ? 2.832 16.284 46.915 1.00 39.00 90 GLU A C 1
ATOM 695 O O . GLU A 1 90 ? 3.121 15.266 47.539 1.00 39.00 90 GLU A O 1
ATOM 700 N N . ILE A 1 91 ? 3.731 17.218 46.611 1.00 48.19 91 ILE A N 1
ATOM 701 C CA . ILE A 1 91 ? 5.093 17.313 47.121 1.00 48.19 91 ILE A CA 1
ATOM 702 C C . ILE A 1 91 ? 4.988 17.735 48.590 1.00 48.19 91 ILE A C 1
ATOM 704 O O . ILE A 1 91 ? 4.711 18.902 48.835 1.00 48.19 91 ILE A O 1
ATOM 708 N N . GLU A 1 92 ? 5.261 16.852 49.554 1.00 37.66 92 GLU A N 1
ATOM 709 C CA . GLU A 1 92 ? 5.629 17.278 50.913 1.00 37.66 92 GLU A CA 1
ATOM 710 C C . GLU A 1 92 ? 6.659 16.349 51.584 1.00 37.66 92 GLU A C 1
ATOM 712 O O . GLU A 1 92 ? 6.612 15.120 51.519 1.00 37.66 92 GLU A O 1
ATOM 717 N N . GLU A 1 93 ? 7.630 17.011 52.211 1.00 46.03 93 GLU A N 1
ATOM 718 C CA . GLU A 1 93 ? 8.844 16.526 52.866 1.00 46.03 93 GLU A CA 1
ATOM 719 C C . GLU A 1 93 ? 8.608 15.622 54.100 1.00 46.03 93 GLU A C 1
ATOM 721 O O . GLU A 1 93 ? 7.534 15.617 54.709 1.00 46.03 93 GLU A O 1
ATOM 726 N N . PRO A 1 94 ? 9.623 14.842 54.534 1.00 40.91 94 PRO A N 1
ATOM 727 C CA . PRO A 1 94 ? 9.447 13.853 55.589 1.00 40.91 94 PRO A CA 1
ATOM 728 C C . PRO A 1 94 ? 9.260 14.450 56.999 1.00 40.91 94 PRO A C 1
ATOM 730 O O . PRO A 1 94 ? 10.016 15.286 57.491 1.00 40.91 94 PRO A O 1
ATOM 733 N N . LYS A 1 95 ? 8.248 13.888 57.668 1.00 36.53 95 LYS A N 1
ATOM 734 C CA . LYS A 1 95 ? 7.716 14.125 59.020 1.00 36.53 95 LYS A CA 1
ATOM 735 C C . LYS A 1 95 ? 8.757 14.240 60.149 1.00 36.53 95 LYS A C 1
ATOM 737 O O . LYS A 1 95 ? 9.546 13.325 60.383 1.00 36.53 95 LYS A O 1
ATOM 742 N N . LYS A 1 96 ? 8.588 15.264 61.002 1.00 39.59 96 LYS A N 1
ATOM 743 C CA . LYS A 1 96 ? 9.146 15.344 62.367 1.00 39.59 96 LYS A CA 1
ATOM 744 C C . LYS A 1 96 ? 8.072 14.991 63.420 1.00 39.59 96 LYS A C 1
ATOM 746 O O . LYS A 1 96 ? 7.149 15.752 63.663 1.00 39.59 96 LYS A O 1
ATOM 751 N N . ILE A 1 97 ? 8.211 13.794 63.997 1.00 42.28 97 ILE A N 1
ATOM 752 C CA . ILE A 1 97 ? 8.004 13.382 65.407 1.00 42.28 97 ILE A CA 1
ATOM 753 C C . ILE A 1 97 ? 6.803 13.978 66.200 1.00 42.28 97 ILE A C 1
ATOM 755 O O . ILE A 1 97 ? 6.867 15.097 66.686 1.00 42.28 97 ILE A O 1
ATOM 759 N N . THR A 1 98 ? 5.787 13.115 66.416 1.00 36.09 98 THR A N 1
ATOM 760 C CA . THR A 1 98 ? 4.966 12.833 67.637 1.00 36.09 98 THR A CA 1
ATOM 761 C C . THR A 1 98 ? 4.461 14.004 68.507 1.00 36.09 98 THR A C 1
ATOM 763 O O . THR A 1 98 ? 5.238 14.845 68.920 1.00 36.09 98 THR A O 1
ATOM 766 N N . ARG A 1 99 ? 3.225 14.074 69.019 1.00 38.50 99 ARG A N 1
ATOM 767 C CA . ARG A 1 99 ? 2.329 13.043 69.576 1.00 38.50 99 ARG A CA 1
ATOM 768 C C . ARG A 1 99 ? 0.998 13.750 69.885 1.00 38.50 99 ARG A C 1
ATOM 770 O O . ARG A 1 99 ? 0.997 14.803 70.516 1.00 38.50 99 ARG A O 1
ATOM 777 N N . GLY A 1 100 ? -0.125 13.192 69.445 1.00 37.59 100 GLY A N 1
ATOM 778 C CA . GLY A 1 100 ? -1.445 13.752 69.720 1.00 37.59 100 GLY A CA 1
ATOM 779 C C . GLY A 1 100 ? -1.949 13.474 71.140 1.00 37.59 100 GLY A C 1
ATOM 780 O O . GLY A 1 100 ? -1.733 12.395 71.685 1.00 37.59 100 GLY A O 1
ATOM 781 N N . GLY A 1 101 ? -2.732 14.426 71.651 1.00 39.97 101 GLY A N 1
ATOM 782 C CA . GLY A 1 101 ? -3.964 14.140 72.387 1.00 39.97 101 GLY A CA 1
ATOM 783 C C . GLY A 1 101 ? -3.893 14.177 73.914 1.00 39.97 101 GLY A C 1
ATOM 784 O O . GLY A 1 101 ? -3.265 13.335 74.541 1.00 39.97 101 GLY A O 1
ATOM 785 N N . ARG A 1 102 ? -4.716 15.043 74.525 1.00 46.19 102 ARG A N 1
ATOM 786 C CA . ARG A 1 102 ? -6.035 14.657 75.083 1.00 46.19 102 ARG A CA 1
ATOM 787 C C . ARG A 1 102 ? -6.486 15.678 76.134 1.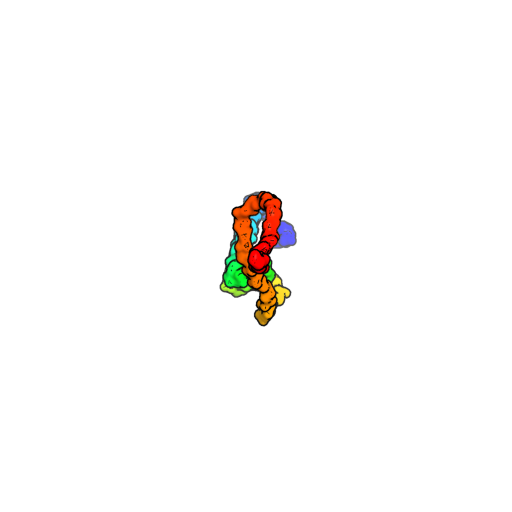00 46.19 102 ARG A C 1
ATOM 789 O O . ARG A 1 102 ? -6.050 15.651 77.277 1.00 46.19 102 ARG A O 1
ATOM 796 N N . ARG A 1 103 ? -7.440 16.541 75.768 1.00 46.84 103 ARG A N 1
ATOM 797 C CA . ARG A 1 103 ? -8.287 17.237 76.747 1.00 46.84 103 ARG A CA 1
ATOM 798 C C . ARG A 1 103 ? -9.237 16.214 77.387 1.00 46.84 103 ARG A C 1
ATOM 800 O O . ARG A 1 103 ? -10.017 15.577 76.681 1.00 46.84 103 ARG A O 1
ATOM 807 N N . LYS A 1 104 ? -9.191 16.081 78.713 1.00 42.09 104 LYS A N 1
ATOM 808 C CA . LYS A 1 104 ? -10.278 15.573 79.569 1.00 42.09 104 LYS A CA 1
ATOM 809 C C . LYS A 1 104 ? -10.408 16.513 80.780 1.00 42.09 104 LYS A C 1
ATOM 811 O O . LYS A 1 104 ? -9.400 16.975 81.298 1.00 42.09 104 LYS A O 1
ATOM 816 N N . LYS A 1 105 ? -11.659 16.829 81.135 1.00 39.62 105 LYS A N 1
ATOM 817 C CA . LYS A 1 105 ? -12.128 17.691 82.242 1.00 39.62 105 LYS A CA 1
ATOM 818 C C . LYS A 1 105 ? -12.109 16.971 83.611 1.00 39.62 105 LYS A C 1
ATOM 820 O O . LYS A 1 105 ? -12.045 15.744 83.623 1.00 39.62 105 LYS A O 1
ATOM 825 N N . ALA A 1 106 ? -12.377 17.769 84.660 1.00 37.75 106 ALA A N 1
ATOM 826 C CA . ALA A 1 106 ? -12.617 17.494 86.096 1.00 37.75 106 ALA A CA 1
ATOM 827 C C . ALA A 1 106 ? -11.329 17.570 86.939 1.00 37.75 106 ALA A C 1
ATOM 829 O O . ALA A 1 106 ? -10.330 16.989 86.537 1.00 37.75 106 ALA A O 1
ATOM 830 N N . GLN A 1 107 ? -11.244 18.307 88.051 1.00 37.72 107 GLN A N 1
ATOM 831 C CA . GLN A 1 107 ? -12.219 18.837 89.018 1.00 37.72 107 GLN A CA 1
ATOM 832 C C . GLN A 1 107 ? -11.739 20.205 89.529 1.00 37.72 107 GLN A C 1
ATOM 834 O O . GLN A 1 107 ? -10.507 20.422 89.504 1.00 37.72 107 GLN A O 1
#

Organism: NCBI:txid1803897